Protein AF-A0A813KMI9-F1 (afdb_monomer)

Solvent-accessible surface area (backbone atoms only — not comparable to full-atom values): 8051 Å² total; per-residue (Å²): 131,91,46,73,67,56,54,35,49,52,42,50,64,62,35,71,78,63,65,76,85,67,77,44,94,83,73,54,84,65,77,57,70,41,59,59,49,52,48,53,49,50,38,62,76,66,38,46,65,62,50,52,52,51,50,56,54,51,45,55,77,67,53,54,95,91,59,84,87,86,65,78,29,64,48,71,70,54,45,49,52,53,52,30,53,57,68,42,46,64,62,98,85,57,92,67,80,71,62,86,55,72,86,71,70,51,49,76,43,98,78,25,35,64,66,49,74,72,49,34,73,77,36,67,78,40,71,50,35,30,55

Nearest PDB structures (foldseek):
  8qrl-assembly1_8  TM=6.620E-01  e=2.946E-04  Homo sapiens

Sequence (131 aa):
PRTTLEAAKIVEEQAGLLRAPVQDPSGRQSVHPATKTFQALRILVNGELESASQLLQSAEELLEPGGLLSIITFHSLEDDLVRRKLRGEGLARDRSPSSALPPFLPAGGREGLKASAAELARNPRSRSARL

Secondary structure (DSSP, 8-state):
---HHHHHHHHHHHHTTS-S----TT-PPPPPHHHHHHHHHHHHHHTHHHHHHHHHHHHHHHPPTT------BSSHHHHHHHHHHHTT---TT-------PPP---TTSTT--B--HHHHHH-GGGGG-B-

Mean predicted aligned error: 10.18 Å

InterPro domains:
  IPR002903 Ribosomal RNA small subunit methyltransferase H [PF01795] (17-131)
  IPR002903 Ribosomal RNA small subunit methyltransferase H [PTHR11265] (3-131)
  IPR029063 S-adenosyl-L-methionine-dependent methyltransferase superfamily [G3DSA:3.40.50.150] (3-131)
  IPR029063 S-adenosyl-L-methionine-dependent methyltransferase superfamily [SSF53335] (46-130)

pLDDT: mean 76.37, std 15.75, range [41.28, 96.56]

Radius of gyration: 18.18 Å; Cα contacts (8 Å, |Δi|>4): 98; chains: 1; bounding box: 44×41×49 Å

Organism: Polarella glacialis (NCBI:txid89957)

Structure (mmCIF, N/CA/C/O backbone):
data_AF-A0A813KMI9-F1
#
_entry.id   AF-A0A813KMI9-F1
#
loop_
_atom_site.group_PDB
_atom_site.id
_atom_site.type_symbol
_atom_site.label_atom_id
_atom_site.label_alt_id
_atom_site.label_comp_id
_atom_site.label_asym_id
_atom_site.label_entity_id
_atom_site.label_seq_id
_atom_site.pdbx_PDB_ins_code
_atom_site.Cartn_x
_atom_site.Cartn_y
_atom_site.Cartn_z
_atom_site.occupancy
_atom_site.B_iso_or_equiv
_atom_site.auth_seq_id
_atom_site.auth_comp_id
_atom_site.auth_asym_id
_atom_site.auth_atom_id
_atom_site.pdbx_PDB_model_num
ATOM 1 N N . PRO A 1 1 ? -28.516 2.263 6.794 1.00 48.00 1 PRO A N 1
ATOM 2 C CA . PRO A 1 1 ? -27.177 1.771 6.378 1.00 48.00 1 PRO A CA 1
ATOM 3 C C . PRO A 1 1 ? -26.268 1.793 7.607 1.00 48.00 1 PRO A C 1
ATOM 5 O O . PRO A 1 1 ? -26.220 2.831 8.260 1.00 48.00 1 PRO A O 1
ATOM 8 N N . ARG A 1 2 ? -25.632 0.671 7.969 1.00 56.34 2 ARG A N 1
ATOM 9 C CA . ARG A 1 2 ? -24.732 0.663 9.129 1.00 56.34 2 ARG A CA 1
ATOM 10 C C . ARG A 1 2 ? -23.499 1.516 8.831 1.00 56.34 2 ARG A C 1
ATOM 12 O O . ARG A 1 2 ? -22.903 1.364 7.767 1.00 56.34 2 ARG A O 1
ATOM 19 N N . THR A 1 3 ? -23.161 2.450 9.712 1.00 81.44 3 THR A N 1
ATOM 20 C CA . THR A 1 3 ? -22.062 3.408 9.473 1.00 81.44 3 THR A CA 1
ATOM 21 C C . THR A 1 3 ? -20.707 2.809 9.867 1.00 81.44 3 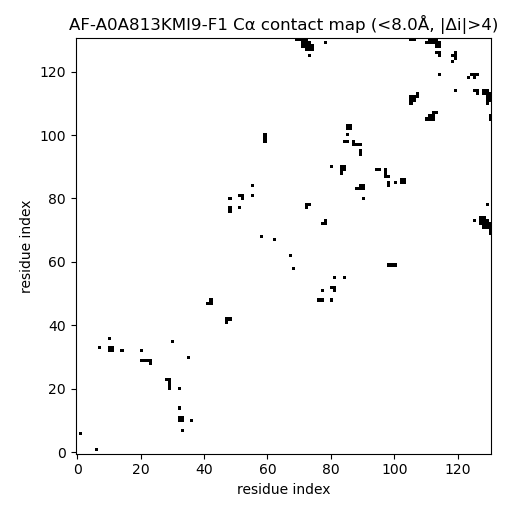THR A C 1
ATOM 23 O O . THR A 1 3 ? -20.639 1.914 10.708 1.00 81.44 3 THR A O 1
ATOM 26 N N . THR A 1 4 ? -19.598 3.320 9.316 1.00 73.56 4 THR A N 1
ATOM 27 C CA . THR A 1 4 ? -18.232 2.927 9.732 1.00 73.56 4 THR A CA 1
ATOM 28 C C . THR A 1 4 ? -18.021 3.095 11.239 1.00 73.56 4 THR A C 1
ATOM 30 O O . THR A 1 4 ? -17.269 2.342 11.848 1.00 73.56 4 THR A O 1
ATOM 33 N N . LEU A 1 5 ? -18.723 4.054 11.850 1.00 73.88 5 LEU A N 1
ATOM 34 C CA . LEU A 1 5 ? -18.689 4.313 13.285 1.00 73.88 5 LEU A CA 1
ATOM 35 C C . LEU A 1 5 ? -19.398 3.216 14.096 1.00 73.88 5 LEU A C 1
ATOM 37 O O . LEU A 1 5 ? -18.903 2.820 15.144 1.00 73.88 5 LEU A O 1
ATOM 41 N N . GLU A 1 6 ? -20.513 2.671 13.609 1.00 77.81 6 GLU A N 1
ATOM 42 C CA . GLU A 1 6 ? -21.168 1.511 14.236 1.00 77.81 6 GLU A CA 1
ATOM 43 C C . GLU A 1 6 ? -20.317 0.248 14.113 1.00 77.81 6 GLU A C 1
ATOM 45 O O . GLU A 1 6 ? -20.180 -0.507 15.070 1.00 77.81 6 GLU A O 1
ATOM 50 N N . ALA A 1 7 ? -19.697 0.035 12.954 1.00 75.06 7 ALA A N 1
ATOM 51 C CA . ALA A 1 7 ? -18.787 -1.084 12.773 1.00 75.06 7 ALA A CA 1
ATOM 52 C C . ALA A 1 7 ? -17.520 -0.932 13.645 1.00 75.06 7 ALA A C 1
ATOM 54 O O . ALA A 1 7 ? -17.023 -1.926 14.166 1.00 75.06 7 ALA A O 1
ATOM 55 N N . ALA A 1 8 ? -17.031 0.295 13.873 1.00 75.81 8 ALA A N 1
ATOM 56 C CA . ALA A 1 8 ? -15.945 0.558 14.820 1.00 75.81 8 ALA A CA 1
ATOM 57 C C . ALA A 1 8 ? -16.334 0.210 16.262 1.00 75.81 8 ALA A C 1
ATOM 59 O O . ALA A 1 8 ? -15.554 -0.463 16.929 1.00 75.81 8 ALA A O 1
ATOM 60 N N . LYS A 1 9 ? -17.553 0.559 16.697 1.00 76.00 9 LYS A N 1
ATOM 61 C CA . LYS A 1 9 ? -18.087 0.152 18.008 1.00 76.00 9 LYS A CA 1
ATOM 62 C C . LYS A 1 9 ? -18.169 -1.363 18.159 1.00 76.00 9 LYS A C 1
ATOM 64 O O . LYS A 1 9 ? -17.763 -1.880 19.185 1.00 76.00 9 LYS A O 1
ATOM 69 N N . ILE A 1 10 ? -18.605 -2.085 17.124 1.00 80.94 10 ILE A N 1
ATOM 70 C CA . ILE A 1 10 ? -18.599 -3.558 17.142 1.00 80.94 10 ILE A CA 1
ATOM 71 C C . ILE A 1 10 ? -17.168 -4.080 17.304 1.00 80.94 10 ILE A C 1
ATOM 73 O O . ILE A 1 10 ? -16.930 -4.986 18.097 1.00 80.94 10 ILE A O 1
ATOM 77 N N . VAL A 1 11 ? -16.200 -3.508 16.579 1.00 77.12 11 VAL A N 1
ATOM 78 C CA . VAL A 1 11 ? -14.794 -3.888 16.750 1.00 77.12 11 VAL A CA 1
ATOM 79 C C . VAL A 1 11 ? -14.312 -3.572 18.164 1.00 77.12 11 VAL A C 1
ATOM 81 O O . VAL A 1 11 ? -13.609 -4.398 18.720 1.00 77.12 11 VAL A O 1
ATOM 84 N N . GLU A 1 12 ? -14.691 -2.446 18.768 1.00 72.75 12 GLU A N 1
ATOM 85 C CA . GLU A 1 12 ? -14.360 -2.116 20.164 1.00 72.75 12 GLU A CA 1
ATOM 86 C C . GLU A 1 12 ? -14.990 -3.098 21.161 1.00 72.75 12 GLU A C 1
ATOM 88 O O . GLU A 1 12 ? -14.292 -3.614 22.030 1.00 72.75 12 GLU A O 1
ATOM 93 N N . GLU A 1 13 ? -16.279 -3.407 21.009 1.00 73.69 13 GLU A N 1
ATOM 94 C CA . GLU A 1 13 ? -17.027 -4.346 21.853 1.00 73.69 13 GLU A CA 1
ATOM 95 C C . GLU A 1 13 ? -16.425 -5.756 21.791 1.00 73.69 13 GLU A C 1
ATOM 97 O O . GLU A 1 13 ? -16.224 -6.395 22.823 1.00 73.69 13 GLU A O 1
ATOM 102 N N . GLN A 1 14 ? -16.078 -6.230 20.589 1.00 70.06 14 GLN A N 1
ATOM 103 C CA . GLN A 1 14 ? -15.450 -7.540 20.391 1.00 70.06 14 GLN A CA 1
ATOM 104 C C . GLN A 1 14 ? -13.956 -7.530 20.761 1.00 70.06 14 GLN A C 1
ATOM 106 O O . GLN A 1 14 ? -13.436 -8.512 21.294 1.00 70.06 14 GLN A O 1
ATOM 111 N N . ALA A 1 15 ? -13.255 -6.411 20.548 1.00 65.31 15 ALA A N 1
ATOM 112 C CA . ALA A 1 15 ? -11.877 -6.206 20.996 1.00 65.31 15 ALA A CA 1
ATOM 113 C C . ALA A 1 15 ? -11.773 -5.939 22.506 1.00 65.31 15 ALA A C 1
ATOM 115 O O . ALA A 1 15 ? -10.662 -5.935 23.030 1.00 65.31 15 ALA A O 1
ATOM 116 N N . GLY A 1 16 ? -12.889 -5.839 23.237 1.00 56.94 16 GLY A N 1
ATOM 117 C CA . GLY A 1 16 ? -12.934 -5.967 24.698 1.00 56.94 16 GLY A CA 1
ATOM 118 C C . GLY A 1 16 ? -12.338 -7.288 25.220 1.00 56.94 16 GLY A C 1
ATOM 119 O O . GLY A 1 16 ? -12.009 -7.385 26.400 1.00 56.94 16 GLY A O 1
ATOM 120 N N . LEU A 1 17 ? -12.115 -8.275 24.337 1.00 52.06 17 LEU A N 1
ATOM 121 C CA . LEU A 1 17 ? -11.327 -9.497 24.576 1.00 52.06 17 LEU A CA 1
ATOM 122 C C . LEU A 1 17 ? -9.860 -9.417 24.092 1.00 52.06 17 LEU A C 1
ATOM 124 O O . LEU A 1 17 ? -9.042 -10.261 24.453 1.00 52.06 17 LEU A O 1
ATOM 128 N N . LEU A 1 18 ? -9.489 -8.398 23.314 1.00 51.38 18 LEU A N 1
ATOM 129 C CA . LEU A 1 18 ? -8.159 -8.173 22.734 1.00 51.38 18 LEU A CA 1
ATOM 130 C C . LEU A 1 18 ? -7.510 -6.892 23.293 1.00 51.38 18 LEU A C 1
ATOM 132 O O . LEU A 1 18 ? -7.159 -5.987 22.548 1.00 51.38 18 LEU A O 1
ATOM 136 N N . ARG A 1 19 ? -7.282 -6.889 24.614 1.00 50.38 19 ARG A N 1
ATOM 137 C CA . ARG A 1 19 ? -6.419 -5.977 25.402 1.00 50.38 19 ARG A CA 1
ATOM 138 C C . ARG A 1 19 ? -6.755 -4.474 25.376 1.00 50.38 19 ARG A C 1
ATOM 140 O O . ARG A 1 19 ? -6.905 -3.835 24.342 1.00 50.38 19 ARG A O 1
ATOM 147 N N . ALA A 1 20 ? -6.715 -3.894 26.579 1.00 50.03 20 ALA A N 1
ATOM 148 C CA . ALA A 1 20 ? -6.578 -2.459 26.818 1.00 50.03 20 ALA A CA 1
ATOM 149 C C . ALA A 1 20 ? -5.526 -1.828 25.881 1.00 50.03 20 ALA A C 1
ATOM 151 O O . ALA A 1 20 ? -4.554 -2.514 25.539 1.00 50.03 20 ALA A O 1
ATOM 152 N N . PRO A 1 21 ? -5.686 -0.548 25.480 1.00 50.44 21 PRO A N 1
ATOM 153 C CA . PRO A 1 21 ? -4.739 0.131 24.605 1.00 50.44 21 PRO A CA 1
ATOM 154 C C . PRO A 1 21 ? -3.329 -0.069 25.150 1.00 50.44 21 PRO A C 1
ATOM 156 O O . PRO A 1 21 ? -3.007 0.363 26.257 1.00 50.44 21 PRO A O 1
ATOM 159 N N . VAL A 1 22 ? -2.509 -0.796 24.389 1.00 51.31 22 VAL A N 1
ATOM 160 C CA . VAL A 1 22 ? -1.101 -0.983 24.716 1.00 51.31 22 VAL A CA 1
ATOM 161 C C . VAL A 1 22 ? -0.503 0.416 24.709 1.00 51.31 22 VAL A C 1
ATOM 163 O O . VAL A 1 22 ? -0.430 1.046 23.652 1.00 51.31 22 VAL A O 1
ATOM 166 N N . GLN A 1 23 ? -0.154 0.922 25.893 1.00 48.38 23 GLN A N 1
ATOM 167 C CA . GLN A 1 23 ? 0.630 2.142 26.008 1.00 48.38 23 GLN A CA 1
ATOM 168 C C . GLN A 1 23 ? 1.924 1.885 25.248 1.00 48.38 23 GLN A C 1
ATOM 170 O O . GLN A 1 23 ? 2.724 1.034 25.632 1.00 48.38 23 GLN A O 1
ATOM 175 N N . ASP A 1 24 ? 2.075 2.567 24.119 1.00 53.28 24 ASP A N 1
ATOM 176 C CA . ASP A 1 24 ? 3.328 2.591 23.394 1.00 53.28 24 ASP A CA 1
ATOM 177 C C . ASP A 1 24 ? 4.376 3.222 24.331 1.00 53.28 24 ASP A C 1
ATOM 179 O O . ASP A 1 24 ? 4.196 4.378 24.732 1.00 53.28 24 ASP A O 1
ATOM 183 N N . PRO A 1 25 ? 5.462 2.509 24.694 1.00 52.44 25 PRO A N 1
ATOM 184 C CA . PRO A 1 25 ? 6.528 3.052 25.539 1.00 52.44 25 PRO A CA 1
ATOM 185 C C . PRO A 1 25 ? 7.157 4.335 24.973 1.00 52.44 25 PRO A C 1
ATOM 187 O O . PRO A 1 25 ? 7.821 5.067 25.701 1.00 52.44 25 PRO A O 1
ATOM 190 N N . SER A 1 26 ? 6.953 4.620 23.680 1.00 59.69 26 SER A N 1
ATOM 191 C CA . SER A 1 26 ? 7.440 5.820 22.995 1.00 59.69 26 SER A CA 1
ATOM 192 C C . SER A 1 26 ? 6.524 7.049 23.113 1.00 59.69 26 SER A C 1
ATOM 194 O O . SER A 1 26 ? 6.841 8.096 22.546 1.00 59.69 26 SER A O 1
ATOM 196 N N . GLY A 1 27 ? 5.389 6.956 23.818 1.00 50.66 27 GLY A N 1
ATOM 197 C CA . GLY A 1 27 ? 4.477 8.086 24.045 1.00 50.66 27 GLY A CA 1
ATOM 198 C C . GLY A 1 27 ? 3.658 8.511 22.818 1.00 50.66 27 GLY A C 1
ATOM 199 O O . GLY A 1 27 ? 2.962 9.527 22.857 1.00 50.66 27 GLY A O 1
ATOM 200 N N . ARG A 1 28 ? 3.707 7.750 21.717 1.00 56.75 28 ARG A N 1
ATOM 201 C CA . ARG A 1 28 ? 2.825 7.963 20.564 1.00 56.75 28 ARG A CA 1
ATOM 202 C C . ARG A 1 28 ? 1.406 7.501 20.894 1.00 56.75 28 ARG A C 1
ATOM 204 O O . ARG A 1 28 ? 1.208 6.428 21.456 1.00 56.75 28 ARG A O 1
ATOM 211 N N . GLN A 1 29 ? 0.408 8.301 20.506 1.00 57.47 29 GLN A N 1
ATOM 212 C CA . GLN A 1 29 ? -0.998 7.899 20.599 1.00 57.47 29 GLN A CA 1
ATOM 213 C C . GLN A 1 29 ? -1.192 6.544 19.912 1.00 57.47 29 GLN A C 1
ATOM 215 O O . GLN A 1 29 ? -0.875 6.392 18.728 1.00 57.47 29 GLN A O 1
ATOM 220 N N . SER A 1 30 ? -1.722 5.564 20.649 1.00 64.62 30 SER A N 1
ATOM 221 C CA . SER A 1 30 ? -2.011 4.254 20.079 1.00 64.62 30 SER A CA 1
ATOM 222 C C . SER A 1 30 ? -3.046 4.413 18.969 1.00 64.62 30 SER A C 1
ATOM 224 O O . SER A 1 30 ? -4.116 4.986 19.186 1.00 64.62 30 SER A O 1
ATOM 226 N N . VAL A 1 31 ? -2.744 3.891 17.781 1.00 71.62 31 VAL A N 1
ATOM 227 C CA . VAL A 1 31 ? -3.719 3.795 16.693 1.00 71.62 31 VAL A CA 1
ATOM 228 C C . VAL A 1 31 ? -4.933 3.018 17.198 1.00 71.62 31 VAL A C 1
ATOM 230 O O . VAL A 1 31 ? -4.776 1.931 17.751 1.00 71.62 31 VAL A O 1
ATOM 233 N N . HIS A 1 32 ? -6.127 3.574 16.990 1.00 78.50 32 HIS A N 1
ATOM 234 C CA . HIS A 1 32 ? -7.375 2.953 17.418 1.00 78.50 32 HIS A CA 1
ATOM 235 C C . HIS A 1 32 ? -7.464 1.488 16.930 1.00 78.50 32 HIS A C 1
ATOM 237 O O . HIS A 1 32 ? -7.196 1.244 15.747 1.00 78.50 32 HIS A O 1
ATOM 243 N N . PRO A 1 33 ? -7.848 0.509 17.776 1.00 76.94 33 PRO A N 1
ATOM 244 C CA . PRO A 1 33 ? -7.896 -0.909 17.394 1.00 76.94 33 PRO A CA 1
ATOM 245 C C . PRO A 1 33 ? -8.734 -1.174 16.137 1.00 76.94 33 PRO A C 1
ATOM 247 O O . PRO A 1 33 ? -8.342 -1.953 15.260 1.00 76.94 33 PRO A O 1
ATOM 250 N N . ALA A 1 34 ? -9.847 -0.448 15.993 1.00 81.19 34 ALA A N 1
ATOM 251 C CA . ALA A 1 34 ? -10.682 -0.534 14.801 1.00 81.19 34 ALA A CA 1
ATOM 252 C C . ALA A 1 34 ? -9.932 -0.136 13.523 1.00 81.19 34 ALA A C 1
ATOM 254 O O . ALA A 1 34 ? -10.133 -0.766 12.494 1.00 81.19 34 ALA A O 1
ATOM 255 N N . THR A 1 35 ? -9.006 0.826 13.568 1.00 81.88 35 THR A N 1
ATOM 256 C CA . THR A 1 35 ? -8.248 1.259 12.383 1.00 81.88 35 THR A CA 1
ATOM 257 C C . THR A 1 35 ? -7.425 0.119 11.787 1.00 81.88 35 THR A C 1
ATOM 259 O O . THR A 1 35 ? -7.464 -0.088 10.577 1.00 81.88 35 THR A O 1
ATOM 262 N N . LYS A 1 36 ? -6.715 -0.657 12.620 1.00 81.38 36 LYS A N 1
ATOM 263 C CA . LYS A 1 36 ? -5.946 -1.823 12.146 1.00 81.38 36 LYS A CA 1
ATOM 264 C C . LYS A 1 36 ? -6.861 -2.949 11.668 1.00 81.38 36 LYS A C 1
ATOM 266 O O . LYS A 1 36 ? -6.557 -3.600 10.676 1.00 81.38 36 LYS A O 1
ATOM 271 N N . THR A 1 37 ? -7.992 -3.143 12.341 1.00 86.50 37 THR A N 1
ATOM 272 C CA . THR A 1 37 ? -8.981 -4.160 11.959 1.00 86.50 37 THR A CA 1
ATOM 273 C C . THR A 1 37 ? -9.603 -3.846 10.601 1.00 86.50 37 THR A C 1
ATOM 275 O O . THR A 1 37 ? -9.609 -4.696 9.716 1.00 86.50 37 THR A O 1
ATOM 278 N N . PHE A 1 38 ? -10.053 -2.607 10.386 1.00 87.69 38 PHE A N 1
ATOM 279 C CA . PHE A 1 38 ? -10.572 -2.171 9.091 1.00 87.69 38 PHE A CA 1
ATOM 280 C C . PHE A 1 38 ? -9.505 -2.205 8.007 1.00 87.69 38 PHE A C 1
ATOM 282 O O . PHE A 1 38 ? -9.821 -2.601 6.894 1.00 87.69 38 PHE A O 1
ATOM 289 N N . GLN A 1 39 ? -8.254 -1.849 8.315 1.00 87.56 39 GLN A N 1
ATOM 290 C CA . GLN A 1 39 ? -7.150 -2.017 7.371 1.00 87.56 39 GLN A CA 1
ATOM 291 C C . GLN A 1 39 ? -6.991 -3.486 6.957 1.00 87.56 39 GLN A C 1
ATOM 293 O O . GLN A 1 39 ? -6.944 -3.768 5.765 1.00 87.56 39 GLN A O 1
ATOM 298 N N . ALA A 1 40 ? -6.952 -4.416 7.914 1.00 86.50 40 ALA A N 1
ATOM 299 C CA . ALA A 1 40 ? -6.812 -5.842 7.625 1.00 86.50 40 ALA A CA 1
ATOM 300 C C . ALA A 1 40 ? -7.984 -6.378 6.791 1.00 86.50 40 ALA A C 1
ATOM 302 O O . ALA A 1 40 ? -7.766 -7.086 5.812 1.00 86.50 40 ALA A O 1
ATOM 303 N N . LEU A 1 41 ? -9.218 -5.996 7.134 1.00 89.75 41 LEU A N 1
ATOM 304 C CA . LEU A 1 41 ? -10.404 -6.357 6.358 1.00 89.75 41 LEU A CA 1
ATOM 305 C C . LEU A 1 41 ? -10.358 -5.777 4.944 1.00 89.75 41 LEU A C 1
ATOM 307 O O . LEU A 1 41 ? -10.685 -6.483 4.000 1.00 89.75 41 LEU A O 1
ATOM 311 N N . ARG A 1 42 ? -9.937 -4.520 4.786 1.00 90.50 42 ARG A N 1
ATOM 312 C CA . ARG A 1 42 ? -9.825 -3.863 3.479 1.00 90.50 42 ARG A CA 1
ATOM 313 C C . ARG A 1 42 ? -8.812 -4.588 2.590 1.00 90.50 42 ARG A C 1
ATOM 315 O O . ARG A 1 42 ? -9.148 -4.942 1.465 1.00 90.50 42 ARG A O 1
ATOM 322 N N . ILE A 1 43 ? -7.635 -4.892 3.145 1.00 86.38 43 ILE A N 1
ATOM 323 C CA . ILE A 1 43 ? -6.590 -5.673 2.474 1.00 86.38 43 ILE A CA 1
ATOM 324 C C . ILE A 1 43 ? -7.129 -7.039 2.044 1.00 86.38 43 ILE A C 1
ATOM 326 O O . ILE A 1 43 ? -6.979 -7.408 0.884 1.00 86.38 43 ILE A O 1
ATOM 330 N N . LEU A 1 44 ? -7.777 -7.764 2.960 1.00 89.19 44 LEU A N 1
ATOM 331 C CA . LEU A 1 44 ? -8.280 -9.115 2.710 1.00 89.19 44 LEU A CA 1
ATOM 332 C C . LEU A 1 44 ? -9.404 -9.138 1.668 1.00 89.19 44 LEU A C 1
ATOM 334 O O . LEU A 1 44 ? -9.373 -9.947 0.749 1.00 89.19 44 LEU A O 1
ATOM 338 N N . VAL A 1 45 ? -10.408 -8.274 1.825 1.00 92.62 45 VAL A N 1
ATOM 339 C CA . VAL A 1 45 ? -11.609 -8.269 0.976 1.00 92.62 45 VAL A CA 1
ATOM 340 C C . VAL A 1 45 ? -11.276 -7.833 -0.446 1.00 92.62 45 VAL A C 1
ATOM 342 O O . VAL A 1 45 ? -11.819 -8.397 -1.392 1.00 92.62 45 VAL A O 1
ATOM 345 N N . ASN A 1 46 ? -10.382 -6.857 -0.602 1.00 92.56 46 ASN A N 1
ATOM 346 C CA . ASN A 1 46 ? -10.005 -6.351 -1.919 1.00 92.56 46 ASN A CA 1
ATOM 347 C C . ASN A 1 46 ? -8.790 -7.078 -2.519 1.00 92.56 46 ASN A C 1
ATOM 349 O O . ASN A 1 46 ? -8.400 -6.746 -3.635 1.00 92.56 46 ASN A O 1
ATOM 353 N N . GLY A 1 47 ? -8.164 -8.017 -1.796 1.00 91.38 47 GLY A N 1
ATOM 354 C CA . GLY A 1 47 ? -6.918 -8.662 -2.227 1.00 91.38 47 GLY A CA 1
ATOM 355 C C . GLY A 1 47 ? -5.824 -7.644 -2.566 1.00 91.38 47 GLY A C 1
ATOM 356 O O . GLY A 1 47 ? -5.206 -7.727 -3.630 1.00 91.38 47 GLY A O 1
ATOM 357 N N . GLU A 1 48 ? -5.651 -6.614 -1.725 1.00 91.44 48 GLU A N 1
ATOM 358 C CA . GLU A 1 48 ? -4.832 -5.432 -2.058 1.00 91.44 48 GLU A CA 1
ATOM 359 C C . GLU A 1 48 ? -3.362 -5.807 -2.293 1.00 91.44 48 GLU A C 1
ATOM 361 O O . GLU A 1 48 ? -2.741 -5.328 -3.242 1.00 91.44 48 GLU A O 1
ATOM 366 N N . LEU A 1 49 ? -2.808 -6.699 -1.464 1.00 90.88 49 LEU A N 1
ATOM 367 C CA . LEU A 1 49 ? -1.403 -7.105 -1.560 1.00 90.88 49 LEU A CA 1
ATOM 368 C C . LEU A 1 49 ? -1.156 -8.045 -2.744 1.00 90.88 49 LEU A C 1
ATOM 370 O O . LEU A 1 49 ? -0.139 -7.918 -3.427 1.00 90.88 49 LEU A O 1
ATOM 374 N N . GLU A 1 50 ? -2.084 -8.961 -3.011 1.00 90.06 50 GLU A N 1
ATOM 375 C CA . GLU A 1 50 ? -2.037 -9.850 -4.171 1.00 90.06 50 GLU A CA 1
ATOM 376 C C . GLU A 1 50 ? -2.103 -9.039 -5.467 1.00 90.06 50 GLU A C 1
ATOM 378 O O . GLU A 1 50 ? -1.276 -9.234 -6.360 1.00 90.06 50 GLU A O 1
ATOM 383 N N . SER A 1 51 ? -3.022 -8.073 -5.530 1.00 91.44 51 SER A N 1
ATOM 384 C CA . SER A 1 51 ? -3.174 -7.167 -6.671 1.00 91.44 51 SER A CA 1
ATOM 385 C C . SER A 1 51 ? -1.920 -6.317 -6.889 1.00 91.44 51 SER A C 1
ATOM 387 O O . SER A 1 51 ? -1.446 -6.196 -8.017 1.00 91.44 51 SER A O 1
ATOM 389 N N . ALA A 1 52 ? -1.330 -5.774 -5.817 1.00 90.56 52 ALA A N 1
ATOM 390 C CA . ALA A 1 52 ? -0.074 -5.029 -5.900 1.00 90.56 52 ALA A CA 1
ATOM 391 C C . ALA A 1 52 ? 1.088 -5.906 -6.395 1.00 90.56 52 ALA A C 1
ATOM 393 O O . ALA A 1 52 ? 1.887 -5.470 -7.223 1.00 90.56 52 ALA A O 1
ATOM 394 N N . SER A 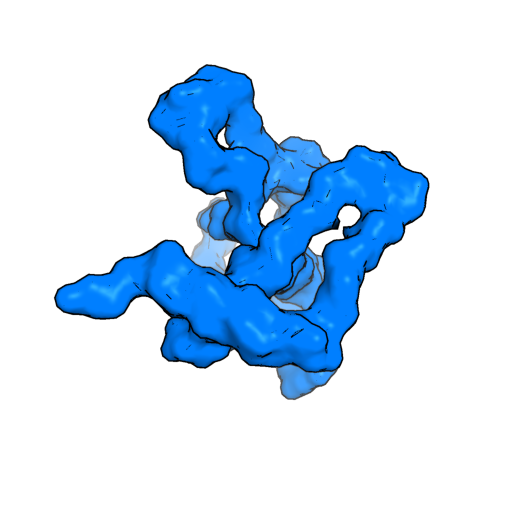1 53 ? 1.172 -7.158 -5.931 1.00 89.25 53 SER A N 1
ATOM 395 C CA . SER A 1 53 ? 2.195 -8.101 -6.395 1.00 89.25 53 SER A CA 1
ATOM 396 C C . SER A 1 53 ? 2.037 -8.438 -7.878 1.00 89.25 53 SER A C 1
ATOM 398 O O . SER A 1 53 ? 3.037 -8.485 -8.592 1.00 89.25 53 SER A O 1
ATOM 400 N N . GLN A 1 54 ? 0.806 -8.662 -8.345 1.00 89.88 54 GLN A N 1
ATOM 401 C CA . GLN A 1 54 ? 0.522 -8.922 -9.760 1.00 89.88 54 GLN A CA 1
ATOM 402 C C . GLN A 1 54 ? 0.848 -7.704 -10.625 1.00 89.88 54 GLN A C 1
ATOM 404 O O . GLN A 1 54 ? 1.472 -7.854 -11.668 1.00 89.88 54 GLN A O 1
ATOM 409 N N . LEU A 1 55 ? 0.502 -6.494 -10.170 1.00 90.06 55 LEU A N 1
ATOM 410 C CA . LEU A 1 55 ? 0.858 -5.255 -10.861 1.00 90.06 55 LEU A CA 1
ATOM 411 C C . LEU A 1 55 ? 2.371 -5.134 -11.051 1.00 90.06 55 LEU A C 1
ATOM 413 O O . LEU A 1 55 ? 2.814 -4.803 -12.145 1.00 90.06 55 LEU A O 1
ATOM 417 N N . LEU A 1 56 ? 3.158 -5.405 -10.007 1.00 87.06 56 LEU A N 1
ATOM 418 C CA . LEU A 1 56 ? 4.620 -5.327 -10.072 1.00 87.06 56 LEU A CA 1
ATOM 419 C C . LEU A 1 56 ? 5.216 -6.352 -11.040 1.00 87.06 56 LEU A C 1
ATOM 421 O O . LEU A 1 56 ? 6.153 -6.021 -11.759 1.00 87.06 56 LEU A O 1
ATOM 425 N N . GLN A 1 57 ? 4.661 -7.566 -11.076 1.00 85.31 57 GLN A N 1
ATOM 426 C CA . GLN A 1 57 ? 5.064 -8.587 -12.041 1.00 85.31 57 GLN A CA 1
ATOM 427 C C . GLN A 1 57 ? 4.736 -8.151 -13.474 1.00 85.31 57 GLN A C 1
ATOM 429 O O . GLN A 1 57 ? 5.608 -8.160 -14.335 1.00 85.31 57 GLN A O 1
ATOM 434 N N . SER A 1 58 ? 3.508 -7.691 -13.721 1.00 86.62 58 SER A N 1
ATOM 435 C CA . SER A 1 58 ? 3.111 -7.196 -15.041 1.00 86.62 58 SER A CA 1
ATOM 436 C C . SER A 1 58 ? 3.926 -5.974 -15.467 1.00 86.62 58 SER A C 1
ATOM 438 O O . SER A 1 58 ? 4.234 -5.821 -16.642 1.00 86.62 58 SER A O 1
ATOM 440 N N . ALA A 1 59 ? 4.298 -5.097 -14.532 1.00 85.56 59 ALA A N 1
ATOM 441 C CA . ALA A 1 59 ? 5.136 -3.941 -14.835 1.00 85.56 59 ALA A CA 1
ATOM 442 C C . ALA A 1 59 ? 6.519 -4.362 -15.353 1.00 85.56 59 ALA A C 1
ATOM 444 O O . ALA A 1 59 ? 7.043 -3.717 -16.253 1.00 85.56 59 ALA A O 1
ATOM 445 N N . GLU A 1 60 ? 7.090 -5.451 -14.838 1.00 77.69 60 GLU A N 1
ATOM 446 C CA . GLU A 1 60 ? 8.361 -5.989 -15.331 1.00 77.69 60 GLU A CA 1
ATOM 447 C C . GLU A 1 60 ? 8.272 -6.455 -16.789 1.00 77.69 60 GLU A C 1
ATOM 449 O O . GLU A 1 60 ? 9.193 -6.224 -17.567 1.00 77.69 60 GLU A O 1
ATOM 454 N N . GLU A 1 61 ? 7.146 -7.056 -17.170 1.00 82.00 61 GLU A N 1
ATOM 455 C CA . GLU A 1 61 ? 6.911 -7.553 -18.530 1.00 82.00 61 GLU A CA 1
ATOM 456 C C . GLU A 1 61 ? 6.550 -6.434 -19.522 1.00 82.00 61 GLU A C 1
ATOM 458 O O . GLU A 1 61 ? 6.821 -6.552 -20.717 1.00 82.00 61 GLU A O 1
ATOM 463 N N . LEU A 1 62 ? 5.924 -5.355 -19.040 1.00 86.75 62 LEU A N 1
ATOM 464 C CA . LEU A 1 62 ? 5.369 -4.286 -19.877 1.00 86.75 62 LEU A CA 1
ATOM 465 C C . LEU A 1 62 ? 6.284 -3.063 -20.029 1.00 86.75 62 LEU A C 1
ATOM 467 O O . LEU A 1 62 ? 6.055 -2.249 -20.925 1.00 86.75 62 LEU A O 1
ATOM 471 N N . LEU A 1 63 ? 7.275 -2.878 -19.153 1.00 83.19 63 LEU A N 1
ATOM 472 C CA . LEU A 1 63 ? 8.162 -1.717 -19.219 1.00 83.19 63 LEU A CA 1
ATOM 473 C C . LEU A 1 63 ? 9.185 -1.867 -20.348 1.00 83.19 63 LEU A C 1
ATOM 475 O O . LEU A 1 63 ? 10.061 -2.728 -20.322 1.00 83.19 63 LEU A O 1
ATOM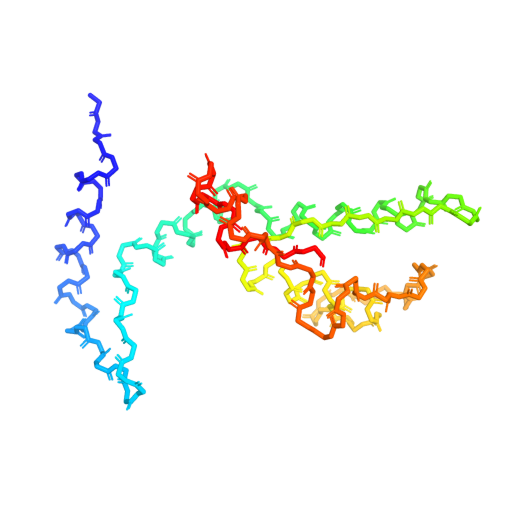 479 N N . GLU A 1 64 ? 9.117 -0.954 -21.313 1.00 82.56 64 GLU A N 1
ATOM 480 C CA . GLU A 1 64 ? 10.155 -0.801 -22.329 1.00 82.56 64 GLU A CA 1
ATOM 481 C C . GLU A 1 64 ? 11.461 -0.248 -21.724 1.00 82.56 64 GLU A C 1
ATOM 483 O O . GLU A 1 64 ? 11.442 0.407 -20.674 1.00 82.56 64 GLU A O 1
ATOM 488 N N . PRO A 1 65 ? 12.615 -0.448 -22.388 1.00 77.62 65 PRO A N 1
ATOM 489 C CA . PRO A 1 65 ? 13.868 0.177 -21.980 1.00 77.62 65 PRO A CA 1
ATOM 490 C C . PRO A 1 65 ? 13.728 1.696 -21.801 1.00 77.62 65 PRO A C 1
ATOM 492 O O . PRO A 1 65 ? 13.325 2.412 -22.714 1.00 77.62 65 PRO A O 1
ATOM 495 N N . GLY A 1 66 ? 14.085 2.197 -20.615 1.00 76.44 66 GLY A N 1
ATOM 496 C CA . GLY A 1 66 ? 13.925 3.612 -20.252 1.00 76.44 66 GLY A CA 1
ATOM 497 C C . GLY A 1 66 ? 12.543 3.985 -19.700 1.00 76.44 66 GLY A C 1
ATOM 498 O O . GLY A 1 66 ? 12.338 5.139 -19.322 1.00 76.44 66 GLY A O 1
ATOM 499 N N . GLY A 1 67 ? 11.614 3.031 -19.606 1.00 80.06 67 GLY A N 1
ATOM 500 C CA . GLY A 1 67 ? 10.326 3.207 -18.944 1.00 80.06 67 GLY A CA 1
ATOM 501 C C . GLY A 1 67 ? 10.473 3.512 -17.450 1.00 80.06 67 GLY A C 1
ATOM 502 O O . GLY A 1 67 ? 11.371 3.008 -16.772 1.00 80.06 67 GLY A O 1
ATOM 503 N N . LEU A 1 68 ? 9.571 4.346 -16.928 1.00 81.56 68 LEU A N 1
ATOM 504 C CA . LEU A 1 68 ? 9.545 4.746 -15.521 1.00 81.56 68 LEU A CA 1
ATOM 505 C C . LEU A 1 68 ? 8.319 4.161 -14.822 1.00 81.56 68 LEU A C 1
ATOM 507 O O . LEU A 1 68 ? 7.190 4.339 -15.276 1.00 81.56 68 LEU A O 1
ATOM 511 N N . LEU A 1 69 ? 8.548 3.526 -13.674 1.00 84.44 69 LEU A N 1
ATOM 512 C CA . LEU A 1 69 ? 7.505 3.044 -12.775 1.00 84.44 69 LEU A CA 1
ATOM 513 C C . LEU A 1 69 ? 7.450 3.934 -11.533 1.00 84.44 69 LEU A C 1
ATOM 515 O O . LEU A 1 69 ? 8.461 4.151 -10.871 1.00 84.44 69 LEU A O 1
ATOM 519 N N . SER A 1 70 ? 6.261 4.440 -11.222 1.00 88.50 70 SER A N 1
ATOM 520 C CA . SER A 1 70 ? 6.001 5.323 -10.085 1.00 88.50 70 SER A CA 1
ATOM 521 C C . SER A 1 70 ? 4.859 4.733 -9.265 1.00 88.50 70 SER A C 1
ATOM 523 O O . SER A 1 70 ? 3.782 4.486 -9.810 1.00 88.50 70 SER A O 1
ATOM 525 N N . ILE A 1 71 ? 5.095 4.451 -7.980 1.00 89.19 71 ILE A N 1
ATOM 526 C CA . ILE A 1 71 ? 4.139 3.739 -7.122 1.00 89.19 71 ILE A CA 1
ATOM 527 C C . ILE A 1 71 ? 3.924 4.522 -5.840 1.00 89.19 71 ILE A C 1
ATOM 529 O O . ILE A 1 71 ? 4.859 4.741 -5.081 1.00 89.19 71 ILE A O 1
ATOM 533 N N . ILE A 1 72 ? 2.671 4.882 -5.570 1.00 91.75 72 ILE A N 1
ATOM 534 C CA . ILE A 1 72 ? 2.282 5.521 -4.315 1.00 91.75 72 ILE A CA 1
ATOM 535 C C . ILE A 1 72 ? 1.653 4.470 -3.403 1.00 91.75 72 ILE A C 1
ATOM 537 O O . ILE A 1 72 ? 0.655 3.850 -3.766 1.00 91.75 72 ILE A O 1
ATOM 541 N N . THR A 1 73 ? 2.204 4.303 -2.205 1.00 92.00 73 THR A N 1
ATOM 542 C CA . THR A 1 73 ? 1.678 3.409 -1.164 1.00 92.00 73 THR A CA 1
ATOM 543 C C . THR A 1 73 ? 1.115 4.216 0.001 1.00 92.00 73 THR A C 1
ATOM 545 O O . THR A 1 73 ? 1.564 5.331 0.274 1.00 92.00 73 THR A O 1
ATOM 548 N N . PHE A 1 74 ? 0.108 3.679 0.692 1.00 90.00 74 PHE A N 1
ATOM 549 C CA . PHE A 1 74 ? -0.570 4.377 1.796 1.00 90.00 74 PHE A CA 1
ATOM 550 C C . PHE A 1 74 ? -0.376 3.696 3.148 1.00 90.00 74 PHE A C 1
ATOM 552 O O . PHE A 1 74 ? -0.728 4.268 4.187 1.00 90.00 74 PHE A O 1
ATOM 559 N N . HIS A 1 75 ? 0.175 2.483 3.166 1.00 88.88 75 HIS A N 1
ATOM 560 C CA . HIS A 1 75 ? 0.530 1.805 4.401 1.00 88.88 75 HIS A CA 1
ATOM 561 C C . HIS A 1 75 ? 1.786 0.950 4.285 1.00 88.88 75 HIS A C 1
ATOM 563 O O . HIS A 1 75 ? 2.170 0.485 3.217 1.00 88.88 75 HIS A O 1
ATOM 569 N N . SER A 1 76 ? 2.395 0.680 5.440 1.00 87.44 76 SER A N 1
ATOM 570 C CA . SER A 1 76 ? 3.686 -0.001 5.546 1.00 87.44 76 SER A CA 1
ATOM 571 C C . SER A 1 76 ? 3.732 -1.380 4.885 1.00 87.44 76 SER A C 1
ATOM 573 O O . SER A 1 76 ? 4.791 -1.768 4.414 1.00 87.44 76 SER A O 1
ATOM 575 N N . LEU A 1 77 ? 2.616 -2.120 4.839 1.00 89.62 77 LEU A N 1
ATOM 576 C CA . LEU A 1 77 ? 2.573 -3.435 4.181 1.00 89.62 77 LEU A CA 1
ATOM 577 C C . LEU A 1 77 ? 2.726 -3.351 2.651 1.00 89.62 77 LEU A C 1
ATOM 579 O O . LEU A 1 77 ? 3.436 -4.169 2.080 1.00 89.62 77 LEU A O 1
ATOM 583 N N . GLU A 1 78 ? 2.100 -2.366 1.999 1.00 90.62 78 GLU A N 1
ATOM 584 C CA . GLU A 1 78 ? 2.256 -2.130 0.553 1.00 90.62 78 GLU A CA 1
ATOM 585 C C . GLU A 1 78 ? 3.683 -1.669 0.258 1.00 90.62 78 GLU A C 1
ATOM 587 O O . GLU A 1 78 ? 4.359 -2.199 -0.614 1.00 90.62 78 GLU A O 1
ATOM 592 N N . ASP A 1 79 ? 4.144 -0.696 1.038 1.00 89.31 79 ASP A N 1
ATOM 593 C CA . ASP A 1 79 ? 5.455 -0.068 0.928 1.00 89.31 79 ASP A CA 1
ATOM 594 C C . ASP A 1 79 ? 6.604 -1.080 1.100 1.00 89.31 79 ASP A C 1
ATOM 596 O O . ASP A 1 79 ? 7.581 -1.076 0.350 1.00 89.31 79 ASP A O 1
ATOM 600 N N . ASP A 1 80 ? 6.478 -2.007 2.056 1.00 88.00 80 ASP A N 1
ATOM 601 C CA . ASP A 1 80 ? 7.428 -3.111 2.211 1.00 88.00 80 ASP A CA 1
ATOM 602 C C . ASP A 1 80 ? 7.387 -4.088 1.030 1.00 88.00 80 ASP A C 1
ATOM 604 O O . ASP A 1 80 ? 8.441 -4.442 0.501 1.00 88.00 80 ASP A O 1
ATOM 608 N N . LEU A 1 81 ? 6.193 -4.478 0.568 1.00 88.19 81 LEU A N 1
ATOM 609 C CA . LEU A 1 81 ? 6.029 -5.362 -0.589 1.00 88.19 81 LEU A CA 1
ATOM 610 C C . LEU A 1 81 ? 6.682 -4.769 -1.844 1.00 88.19 81 LEU A C 1
ATOM 612 O O . LEU A 1 81 ? 7.469 -5.454 -2.502 1.00 88.19 81 LEU A O 1
ATOM 616 N N . VAL A 1 82 ? 6.404 -3.495 -2.134 1.00 87.19 82 VAL A N 1
ATOM 617 C CA . VAL A 1 82 ? 6.962 -2.761 -3.277 1.00 87.19 82 VAL A CA 1
ATOM 618 C C . VAL A 1 82 ? 8.480 -2.705 -3.177 1.00 87.19 82 VAL A C 1
ATOM 620 O O . VAL A 1 82 ? 9.167 -3.136 -4.101 1.00 87.19 82 VAL A O 1
ATOM 623 N N . ARG A 1 83 ? 9.024 -2.257 -2.037 1.00 84.12 83 ARG A N 1
ATOM 624 C CA . ARG A 1 83 ? 10.480 -2.179 -1.846 1.00 84.12 83 ARG A CA 1
ATOM 625 C C . ARG A 1 83 ? 11.174 -3.522 -2.011 1.00 84.12 83 ARG A C 1
ATOM 627 O O . ARG A 1 83 ? 12.250 -3.568 -2.596 1.00 84.12 83 ARG A O 1
ATOM 634 N N . ARG A 1 84 ? 10.600 -4.594 -1.465 1.00 82.56 84 ARG A N 1
ATOM 635 C CA . ARG A 1 84 ? 11.192 -5.934 -1.543 1.00 82.56 84 ARG A CA 1
ATOM 636 C C . ARG A 1 84 ? 11.201 -6.450 -2.974 1.00 82.56 84 ARG A C 1
ATOM 638 O O . ARG A 1 84 ? 12.257 -6.845 -3.457 1.00 82.56 84 ARG A O 1
ATOM 645 N N . LYS A 1 85 ? 10.067 -6.362 -3.676 1.00 81.38 85 LYS A N 1
ATOM 646 C CA . LYS A 1 85 ? 9.974 -6.751 -5.092 1.00 81.38 85 LYS A CA 1
ATOM 647 C C . LYS A 1 85 ? 10.943 -5.943 -5.959 1.00 81.38 85 LYS A C 1
ATOM 649 O O . LYS A 1 85 ? 11.673 -6.534 -6.741 1.00 81.38 85 LYS A O 1
ATOM 654 N N . LEU A 1 86 ? 11.036 -4.633 -5.738 1.00 78.31 86 LEU A N 1
ATOM 655 C CA . LEU A 1 86 ? 11.954 -3.749 -6.462 1.00 78.31 86 LEU A CA 1
ATOM 656 C C . LEU A 1 86 ? 13.442 -3.958 -6.121 1.00 78.31 86 LEU A C 1
ATOM 658 O O . LEU A 1 86 ? 14.307 -3.616 -6.922 1.00 78.31 86 LEU A O 1
ATOM 662 N N . ARG A 1 87 ? 13.761 -4.535 -4.956 1.00 77.88 87 ARG A N 1
ATOM 663 C CA . ARG A 1 87 ? 15.119 -4.990 -4.604 1.00 77.88 87 ARG A CA 1
ATOM 664 C C . ARG A 1 87 ? 15.446 -6.395 -5.123 1.00 77.88 87 ARG A C 1
ATOM 666 O O . ARG A 1 87 ? 16.543 -6.883 -4.864 1.00 77.88 87 ARG A O 1
ATOM 673 N N . GLY A 1 88 ? 14.508 -7.069 -5.793 1.00 72.50 88 GLY A N 1
ATOM 674 C CA . GLY A 1 88 ? 14.639 -8.486 -6.143 1.00 72.50 88 GLY A CA 1
ATOM 675 C C . GLY A 1 88 ? 14.598 -9.424 -4.925 1.00 72.50 88 GLY A C 1
ATOM 676 O O . GLY A 1 88 ? 14.930 -10.603 -5.030 1.00 72.50 88 GLY A O 1
ATOM 677 N N . GLU A 1 89 ? 14.188 -8.928 -3.753 1.00 65.69 89 GLU A N 1
ATOM 678 C CA . GLU A 1 89 ? 14.031 -9.719 -2.535 1.00 65.69 89 GLU A CA 1
ATOM 679 C C . GLU A 1 89 ? 12.711 -10.493 -2.625 1.00 65.69 89 GLU A C 1
ATOM 681 O O . GLU A 1 89 ? 11.629 -9.965 -2.353 1.00 65.69 89 GLU A O 1
ATOM 686 N N . GLY A 1 90 ? 12.794 -11.769 -3.009 1.00 53.47 90 GLY A N 1
ATOM 687 C CA . GLY A 1 90 ? 11.636 -12.656 -3.071 1.00 53.47 90 GLY A CA 1
ATOM 688 C C . GLY A 1 90 ? 10.834 -12.642 -1.763 1.00 53.47 90 GLY A C 1
ATOM 689 O O . GLY A 1 90 ? 11.356 -12.879 -0.668 1.00 53.47 90 GLY A O 1
ATOM 690 N N . LEU A 1 91 ? 9.528 -12.384 -1.860 1.00 49.19 91 LEU A N 1
ATOM 691 C CA . LEU A 1 91 ? 8.589 -12.823 -0.833 1.00 49.19 91 LEU A CA 1
ATOM 692 C C . LEU A 1 91 ? 8.695 -14.345 -0.797 1.00 49.19 91 LEU A C 1
ATOM 694 O O . LEU A 1 91 ? 8.514 -14.984 -1.829 1.00 49.19 91 LEU A O 1
ATOM 698 N N . ALA A 1 92 ? 9.046 -14.920 0.356 1.00 43.84 92 ALA A N 1
ATOM 699 C CA . ALA A 1 92 ? 9.175 -16.360 0.552 1.00 43.84 92 ALA A CA 1
ATOM 700 C C . ALA A 1 92 ? 7.834 -17.069 0.269 1.00 43.84 92 ALA A C 1
ATOM 702 O O . ALA A 1 92 ? 7.049 -17.333 1.174 1.00 43.84 92 ALA A O 1
ATOM 703 N N . ARG A 1 93 ? 7.573 -17.298 -1.021 1.00 42.91 93 ARG A N 1
ATOM 704 C CA . ARG A 1 93 ? 6.559 -18.140 -1.666 1.00 42.91 93 ARG A CA 1
ATOM 705 C C . ARG A 1 93 ? 6.604 -18.048 -3.197 1.00 42.91 93 ARG A C 1
ATOM 707 O O . ARG A 1 93 ? 6.079 -18.947 -3.839 1.00 42.91 93 ARG A O 1
ATOM 714 N N . ASP A 1 94 ? 7.268 -17.045 -3.766 1.00 44.72 94 ASP A N 1
ATOM 715 C CA . ASP A 1 94 ? 7.376 -16.859 -5.215 1.00 44.72 94 ASP A CA 1
ATOM 716 C C . ASP A 1 94 ? 8.837 -17.077 -5.656 1.00 44.72 94 ASP A C 1
ATOM 718 O O . ASP A 1 94 ? 9.711 -16.256 -5.381 1.00 44.72 94 ASP A O 1
ATOM 722 N N . ARG A 1 95 ? 9.131 -18.254 -6.230 1.00 41.28 95 ARG A N 1
ATOM 723 C CA . ARG A 1 95 ? 10.482 -18.687 -6.656 1.00 41.28 95 ARG A CA 1
ATOM 724 C C . ARG A 1 95 ? 10.760 -18.335 -8.124 1.00 41.28 95 ARG A C 1
ATOM 726 O O . ARG A 1 95 ? 11.297 -19.162 -8.858 1.00 41.28 95 ARG A O 1
ATOM 733 N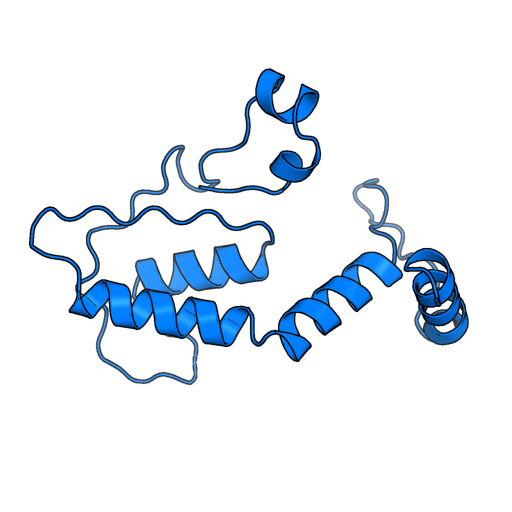 N . SER A 1 96 ? 10.381 -17.139 -8.554 1.00 46.53 96 SER A N 1
ATOM 734 C CA . SER A 1 96 ? 10.704 -16.650 -9.899 1.00 46.53 96 SER A CA 1
ATOM 735 C C . SER A 1 96 ? 12.052 -15.904 -9.884 1.00 46.53 96 SER A C 1
ATOM 737 O O . SER A 1 96 ? 12.376 -15.293 -8.860 1.00 46.53 96 SER A O 1
ATOM 739 N N . PRO A 1 97 ? 12.885 -15.992 -10.944 1.00 45.22 97 PRO A N 1
ATOM 740 C CA . PRO A 1 97 ? 14.209 -15.373 -10.969 1.00 45.22 97 PRO A CA 1
ATOM 741 C C . PRO A 1 97 ? 14.133 -13.854 -10.768 1.00 45.22 97 PRO A C 1
ATOM 743 O O . PRO A 1 97 ? 13.212 -13.207 -11.244 1.00 45.22 97 PRO A O 1
ATOM 746 N N . SER A 1 98 ? 15.121 -13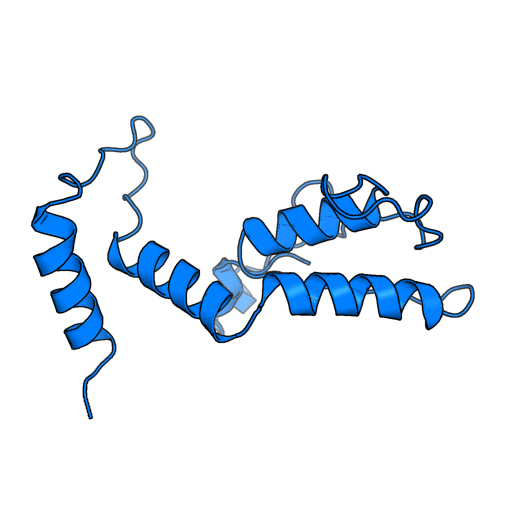.331 -10.040 1.00 53.00 98 SER A N 1
ATOM 747 C CA . SER A 1 98 ? 15.346 -11.922 -9.688 1.00 53.00 98 SER A CA 1
ATOM 748 C C . SER A 1 98 ? 15.024 -10.932 -10.817 1.00 53.00 98 SER A C 1
ATOM 750 O O . SER A 1 98 ? 15.527 -11.089 -11.926 1.00 53.00 98 SER A O 1
ATOM 752 N N . SER A 1 99 ? 14.257 -9.889 -10.480 1.00 53.81 99 SER A N 1
ATOM 753 C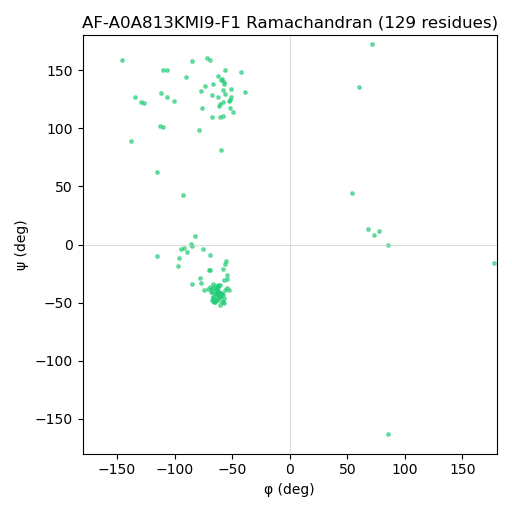 CA . SER A 1 99 ? 13.631 -8.943 -11.409 1.00 53.81 99 SER A CA 1
ATOM 754 C C . SER A 1 99 ? 14.603 -8.178 -12.312 1.00 53.81 99 SER A C 1
ATOM 756 O O . SER A 1 99 ? 15.619 -7.665 -11.836 1.00 53.81 99 SER A O 1
ATOM 758 N N . ALA A 1 100 ? 14.205 -7.981 -13.568 1.00 54.03 100 ALA A N 1
ATOM 759 C CA . ALA A 1 100 ? 14.767 -7.033 -14.531 1.00 54.03 100 ALA A CA 1
ATOM 760 C C . ALA A 1 100 ? 14.222 -5.596 -14.366 1.00 54.03 100 ALA A C 1
ATOM 762 O O . ALA A 1 100 ? 14.504 -4.732 -15.199 1.00 54.03 100 ALA A O 1
ATOM 763 N N . LEU A 1 101 ? 13.443 -5.321 -13.309 1.00 56.34 101 LEU A N 1
ATOM 764 C CA . LEU A 1 101 ? 12.943 -3.975 -13.032 1.00 56.34 101 LEU A CA 1
ATOM 765 C C . LEU A 1 101 ? 14.113 -2.980 -12.903 1.00 56.34 101 LEU A C 1
ATOM 767 O O . LEU A 1 101 ? 15.152 -3.320 -12.325 1.00 56.34 101 LEU A O 1
ATOM 771 N N . PRO A 1 102 ? 13.969 -1.754 -13.447 1.00 57.78 102 PRO A N 1
ATOM 772 C CA . PRO A 1 102 ? 15.024 -0.751 -13.408 1.00 57.78 102 PRO A CA 1
ATOM 773 C C . PRO A 1 102 ? 15.454 -0.480 -11.960 1.00 57.78 102 PRO A C 1
ATOM 775 O O . PRO A 1 102 ? 14.633 -0.601 -11.045 1.00 57.78 102 PRO A O 1
ATOM 778 N N . PRO A 1 103 ? 16.728 -0.104 -11.729 1.00 59.38 103 PRO A N 1
ATOM 779 C CA . PRO A 1 103 ? 17.257 0.092 -10.388 1.00 59.38 103 PRO A CA 1
ATOM 780 C C . PRO A 1 103 ? 16.355 1.031 -9.591 1.00 59.38 103 PRO A C 1
ATOM 782 O O . PRO A 1 103 ? 16.165 2.199 -9.937 1.00 59.38 103 PRO A O 1
ATOM 785 N N . PHE A 1 104 ? 15.793 0.492 -8.513 1.00 63.19 104 PHE A N 1
ATOM 786 C CA . PHE A 1 104 ? 14.919 1.233 -7.628 1.00 63.19 104 PHE A CA 1
ATOM 787 C C . PHE A 1 104 ? 15.701 2.306 -6.889 1.00 63.19 104 PHE A C 1
ATOM 789 O O . PHE A 1 104 ? 16.496 2.029 -5.987 1.00 63.19 104 PHE A O 1
ATOM 796 N N . LEU A 1 105 ? 15.433 3.550 -7.260 1.00 62.28 105 LEU A N 1
ATOM 797 C CA . LEU A 1 105 ? 15.822 4.718 -6.497 1.00 62.28 105 LEU A CA 1
ATOM 798 C C . LEU A 1 105 ? 14.537 5.307 -5.922 1.00 62.28 105 LEU A C 1
ATOM 800 O O . LEU A 1 105 ? 13.808 5.967 -6.663 1.00 62.28 105 LEU A O 1
ATOM 804 N N . PRO A 1 106 ? 14.222 5.064 -4.635 1.00 63.47 106 PRO A N 1
ATOM 805 C CA . PRO A 1 106 ? 13.097 5.740 -4.020 1.00 63.47 106 PRO A CA 1
A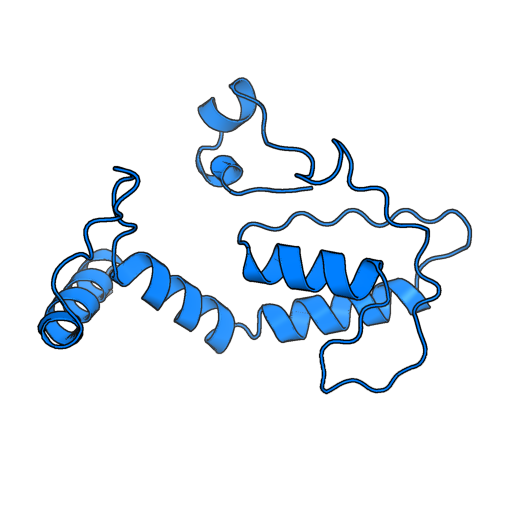TOM 806 C C . PRO A 1 106 ? 13.358 7.236 -4.128 1.00 63.47 106 PRO A C 1
ATOM 808 O O . PRO A 1 106 ? 14.405 7.741 -3.693 1.00 63.47 106 PRO A O 1
ATOM 811 N N . ALA A 1 107 ? 12.422 7.943 -4.748 1.00 63.06 107 ALA A N 1
ATOM 812 C CA . ALA A 1 107 ? 12.497 9.384 -4.790 1.00 63.06 107 ALA A CA 1
ATOM 813 C C . ALA A 1 107 ? 12.541 9.876 -3.330 1.00 63.06 107 ALA A C 1
ATOM 815 O O . ALA A 1 107 ? 11.803 9.391 -2.482 1.00 63.06 107 ALA A O 1
ATOM 816 N N . GLY A 1 108 ? 13.454 10.785 -2.983 1.00 64.50 108 GLY A N 1
ATOM 817 C CA . GLY A 1 108 ? 13.589 11.242 -1.590 1.00 64.50 108 GLY A CA 1
ATOM 818 C C . GLY A 1 108 ? 14.317 10.282 -0.629 1.00 64.50 108 GLY A C 1
ATOM 819 O O . GLY A 1 108 ? 14.323 10.526 0.577 1.00 64.50 108 GLY A O 1
ATOM 820 N N . GLY A 1 109 ? 14.988 9.235 -1.125 1.00 74.38 109 GLY A N 1
ATOM 821 C CA . GLY A 1 109 ? 15.850 8.359 -0.319 1.00 74.38 109 GLY A CA 1
ATOM 822 C C . GLY A 1 109 ? 15.095 7.221 0.374 1.00 74.38 109 GLY A C 1
ATOM 823 O O . GLY A 1 109 ? 13.978 6.889 0.004 1.00 74.38 109 GLY A O 1
ATOM 824 N N . ARG A 1 110 ? 15.698 6.580 1.388 1.00 71.19 110 ARG A N 1
ATOM 825 C CA . ARG A 1 110 ? 15.159 5.344 2.010 1.00 71.19 110 ARG A CA 1
ATOM 826 C C . ARG A 1 110 ? 13.714 5.450 2.510 1.00 71.19 110 ARG A C 1
ATOM 828 O O . ARG A 1 110 ? 13.046 4.426 2.617 1.00 71.19 110 ARG A O 1
ATOM 835 N N . GLU A 1 111 ? 13.266 6.652 2.854 1.00 73.94 111 GLU A N 1
ATOM 836 C CA . GLU A 1 111 ? 11.927 6.893 3.394 1.00 73.94 111 GLU A CA 1
ATOM 837 C C . GLU A 1 111 ? 10.859 7.177 2.327 1.00 73.94 111 GLU A C 1
ATOM 839 O O . GLU A 1 111 ? 9.687 7.285 2.692 1.00 73.94 111 GLU A O 1
ATOM 844 N N . GLY A 1 112 ? 11.248 7.303 1.053 1.00 82.81 112 GLY A N 1
ATOM 845 C CA . GLY A 1 112 ? 10.375 7.749 -0.034 1.00 82.81 112 GLY A CA 1
ATOM 846 C C . GLY A 1 112 ? 10.030 9.242 0.034 1.00 82.81 112 GLY A C 1
ATOM 847 O O . GLY A 1 112 ? 10.320 9.942 1.016 1.00 82.81 112 GLY A O 1
ATOM 848 N N . LEU A 1 113 ? 9.366 9.740 -1.006 1.00 90.19 113 LEU A N 1
ATOM 849 C CA . LEU A 1 113 ? 8.832 11.096 -1.044 1.00 90.19 113 LEU A CA 1
ATOM 850 C C . LEU A 1 113 ? 7.558 11.157 -0.201 1.00 90.19 113 LEU A C 1
ATOM 852 O O . LEU A 1 113 ? 6.651 10.331 -0.320 1.00 90.19 113 LEU A O 1
ATOM 856 N N . LYS A 1 114 ? 7.486 12.174 0.660 1.00 91.88 114 LYS A N 1
ATOM 857 C CA . LYS A 1 114 ? 6.327 12.442 1.516 1.00 91.88 114 LYS A CA 1
ATOM 858 C C . LYS A 1 114 ? 5.567 13.654 1.001 1.00 91.88 114 LYS A C 1
ATOM 860 O O . LYS A 1 114 ? 6.161 14.588 0.464 1.00 91.88 114 LYS A O 1
ATOM 865 N N . ALA A 1 115 ? 4.262 13.660 1.246 1.00 93.44 115 ALA A N 1
ATOM 866 C CA . ALA A 1 115 ? 3.414 14.807 0.963 1.00 93.44 115 ALA A CA 1
ATOM 867 C C . ALA A 1 115 ? 3.914 16.072 1.682 1.00 93.44 115 ALA A C 1
ATOM 869 O O . ALA A 1 115 ? 4.306 16.039 2.854 1.00 93.44 115 ALA A O 1
ATOM 870 N N . SER A 1 116 ? 3.880 17.199 0.973 1.00 94.31 116 SER A N 1
ATOM 871 C CA 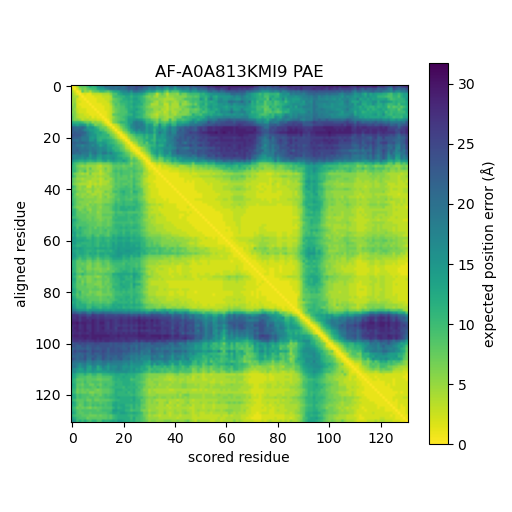. SER A 1 116 ? 4.282 18.503 1.514 1.00 94.31 116 SER A CA 1
ATOM 872 C C . SER A 1 116 ? 3.266 19.038 2.530 1.00 94.31 116 SER A C 1
ATOM 874 O O . SER A 1 116 ? 2.095 18.665 2.505 1.00 94.31 116 SER A O 1
ATOM 876 N N . ALA A 1 117 ? 3.662 19.988 3.384 1.00 95.50 117 ALA A N 1
ATOM 877 C CA . ALA A 1 117 ? 2.738 20.617 4.336 1.00 95.50 117 ALA A CA 1
ATOM 878 C C . ALA A 1 117 ? 1.515 21.260 3.646 1.00 95.50 117 ALA A C 1
ATOM 880 O O . ALA A 1 117 ? 0.391 21.135 4.130 1.00 95.50 117 ALA A O 1
ATOM 881 N N . ALA A 1 118 ? 1.720 21.890 2.484 1.00 96.25 118 ALA A N 1
ATOM 882 C CA . ALA A 1 118 ? 0.641 22.468 1.684 1.00 96.25 118 ALA A CA 1
ATOM 883 C C . ALA A 1 118 ? -0.305 21.396 1.116 1.00 96.25 118 ALA A C 1
ATOM 885 O O . ALA A 1 118 ? -1.517 21.602 1.061 1.00 96.25 118 ALA A O 1
ATOM 886 N N . GLU A 1 119 ? 0.230 20.242 0.707 1.00 94.44 119 GLU A N 1
ATOM 887 C CA . GLU A 1 119 ? -0.589 19.116 0.261 1.00 94.44 119 GLU A CA 1
ATOM 888 C C . GLU A 1 119 ? -1.406 18.535 1.412 1.00 94.44 119 GLU A C 1
ATOM 890 O O . GLU A 1 119 ? -2.604 18.341 1.255 1.00 94.44 119 GLU A O 1
ATOM 895 N N . LEU A 1 120 ? -0.797 18.341 2.582 1.00 95.31 120 LEU A N 1
ATOM 896 C CA . LEU A 1 120 ? -1.483 17.821 3.766 1.00 95.31 120 LEU A CA 1
ATOM 897 C C . LEU A 1 120 ? -2.615 18.735 4.241 1.00 95.31 120 LEU A C 1
ATOM 899 O O . LEU A 1 120 ? -3.652 18.236 4.676 1.00 95.31 120 LEU A O 1
ATOM 903 N N . ALA A 1 121 ? -2.443 20.054 4.121 1.00 95.00 121 ALA A N 1
ATOM 904 C CA . ALA A 1 121 ? -3.490 21.022 4.435 1.00 95.00 121 ALA A CA 1
ATOM 905 C C . ALA A 1 121 ? -4.701 20.902 3.492 1.00 95.00 121 ALA A C 1
ATOM 907 O O . ALA A 1 121 ? -5.838 21.064 3.929 1.00 95.00 121 ALA A O 1
ATOM 908 N N . ARG A 1 122 ? -4.472 20.592 2.207 1.00 96.56 122 ARG A N 1
ATOM 909 C CA . ARG A 1 122 ? -5.543 20.414 1.207 1.00 96.56 122 ARG A CA 1
ATOM 910 C C . ARG A 1 122 ? -6.135 19.006 1.201 1.00 96.56 122 ARG A C 1
ATOM 912 O O . ARG A 1 122 ? -7.320 18.840 0.937 1.00 96.56 122 ARG A O 1
ATOM 919 N N . ASN A 1 123 ? -5.311 17.999 1.465 1.00 95.38 123 ASN A N 1
ATOM 920 C CA . ASN A 1 123 ? -5.675 16.593 1.451 1.00 95.38 123 ASN A CA 1
ATOM 921 C C . ASN A 1 123 ? -5.047 15.861 2.649 1.00 95.38 123 ASN A C 1
ATOM 923 O O . ASN A 1 123 ? -3.976 15.258 2.529 1.00 95.38 123 ASN A O 1
ATOM 927 N N . PRO A 1 124 ? -5.742 15.818 3.798 1.00 91.31 124 PRO A N 1
ATOM 928 C CA . PRO A 1 124 ? -5.267 15.087 4.970 1.00 91.31 124 PRO A CA 1
ATOM 929 C C . PRO A 1 124 ? -5.021 13.588 4.720 1.00 91.31 124 PRO A C 1
ATOM 931 O O . PRO A 1 124 ? -4.252 12.963 5.454 1.00 91.31 124 PRO A O 1
ATOM 934 N N . ARG A 1 125 ? -5.633 12.991 3.682 1.00 89.19 125 ARG A N 1
ATOM 935 C CA . ARG A 1 125 ? -5.414 11.577 3.321 1.00 89.19 125 ARG A CA 1
ATOM 936 C C . ARG A 1 125 ? -4.013 11.319 2.756 1.00 89.19 125 ARG A C 1
ATOM 938 O O . ARG A 1 125 ? -3.528 10.199 2.884 1.00 89.19 125 ARG A O 1
ATOM 945 N N . SER A 1 126 ? -3.329 12.342 2.236 1.00 93.31 126 SER A N 1
ATOM 946 C CA . SER A 1 126 ? -1.942 12.233 1.758 1.00 93.31 126 SER A CA 1
ATOM 947 C C . SER A 1 126 ? -0.919 12.012 2.882 1.00 93.31 126 SER A C 1
ATOM 949 O O . SER A 1 126 ? 0.235 11.698 2.608 1.00 93.31 126 SER A O 1
ATOM 951 N N . ARG A 1 127 ? -1.310 12.124 4.162 1.00 91.00 127 ARG A N 1
ATOM 952 C CA . ARG A 1 127 ? -0.402 11.959 5.317 1.00 91.00 127 ARG A CA 1
ATOM 953 C C . ARG A 1 127 ? 0.391 10.656 5.293 1.00 91.00 127 ARG A C 1
ATOM 955 O O . ARG A 1 127 ? 1.558 10.633 5.688 1.00 91.00 127 ARG A O 1
ATOM 962 N N . SER A 1 128 ? -0.257 9.581 4.867 1.00 89.19 128 SER A N 1
ATOM 963 C CA . SER A 1 128 ? 0.334 8.245 4.852 1.00 89.19 128 SER A CA 1
ATOM 964 C C . SER A 1 128 ? 0.958 7.883 3.505 1.00 89.19 128 SER A C 1
ATOM 966 O O . SER A 1 128 ? 1.547 6.814 3.406 1.00 89.19 128 SER A O 1
ATOM 968 N N . ALA A 1 129 ? 0.838 8.752 2.495 1.00 92.31 129 ALA A N 1
ATOM 969 C CA . ALA A 1 129 ? 1.361 8.497 1.163 1.00 92.31 129 ALA A CA 1
ATOM 970 C C . ALA A 1 129 ? 2.897 8.454 1.171 1.00 92.31 129 ALA A C 1
ATOM 972 O O . ALA A 1 129 ? 3.565 9.268 1.832 1.00 92.31 129 ALA A O 1
ATOM 973 N N . ARG A 1 130 ? 3.438 7.488 0.435 1.00 90.62 130 ARG A N 1
ATOM 974 C CA . ARG A 1 130 ? 4.860 7.314 0.143 1.00 90.62 130 ARG A CA 1
ATOM 975 C C . ARG A 1 130 ? 5.010 7.024 -1.338 1.00 90.62 130 ARG A C 1
ATOM 977 O O . ARG A 1 130 ? 4.333 6.124 -1.828 1.00 90.62 130 ARG A O 1
ATOM 984 N N . LEU A 1 131 ? 5.852 7.804 -2.006 1.00 89.19 131 LEU A N 1
ATOM 985 C CA . LEU A 1 131 ? 6.239 7.623 -3.403 1.00 89.19 131 LEU A CA 1
ATOM 986 C C . LEU A 1 131 ? 7.696 7.158 -3.497 1.00 89.19 131 LEU A C 1
ATOM 988 O O . LEU A 1 131 ? 8.522 7.711 -2.734 1.00 89.19 131 LEU A O 1
#

Foldseek 3Di:
DQDLVNVLVVQVVVCVV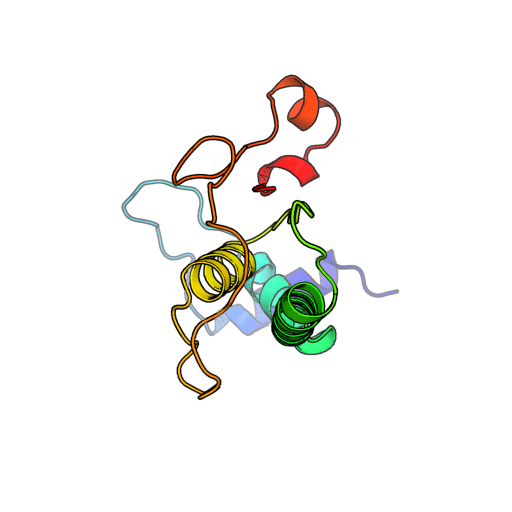VDDQDCDPVNDDGDRSSVVVVVVVVCVVVVVLVVLLVVLVVCLVPADVVRDDDDKDQDPSSVVSVVCLLVQNDPVPDPDGRTPPPRDDQVVHPQHDADDPVRCVVPVSSRRIGD